Protein AF-A0A7V5ZEK5-F1 (afdb_monomer_lite)

pLDDT: mean 82.68, std 12.86, range [36.03, 95.19]

Sequence (84 aa):
MATPATDKPIGRVVGTERKPNTAFTFNFWCTPEALVGIGTIVVVRGETRTVWGVVTEGFGYNDLETPIYDFIGSDGEAEREMPT

Foldseek 3Di:
DDDDPDPDDQWAWDADPVRGDDPQDTDIDGDPPPPDDFQD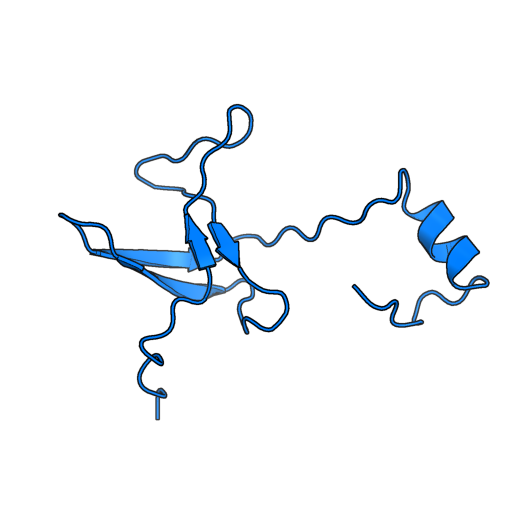WDWDDDPVDIDIDGHHDDDDDDPDPDVVVVCVVVVNDPPDDDDD

Radius of gyration: 16.48 Å; chains: 1; bounding box: 34×39×43 Å

Secondary structure (DSSP, 8-state):
-PPP--SS-SEEE---SSS---SS---EEE-TT----TT-EEEEE-SS-EEEEE--------S-SSHHHHHHHTTT-TT-----

Structure (mmCIF, N/CA/C/O backbone):
data_AF-A0A7V5ZEK5-F1
#
_entry.id   AF-A0A7V5ZEK5-F1
#
loop_
_atom_site.group_PDB
_atom_site.id
_atom_site.type_symbol
_atom_site.label_atom_id
_atom_site.label_alt_id
_atom_site.label_comp_id
_atom_site.label_asym_id
_atom_site.label_entity_id
_atom_site.label_seq_id
_atom_site.pdbx_PDB_ins_code
_atom_site.Cartn_x
_atom_site.Cartn_y
_atom_site.Cartn_z
_atom_site.occupancy
_atom_site.B_iso_or_equiv
_atom_site.auth_seq_id
_atom_site.auth_comp_id
_atom_site.auth_asym_id
_atom_site.auth_atom_id
_atom_site.pdbx_PDB_model_num
ATOM 1 N N . MET A 1 1 ? -3.160 -24.387 7.097 1.00 36.03 1 MET A N 1
ATOM 2 C CA . MET A 1 1 ? -2.950 -23.834 8.452 1.00 36.03 1 MET A CA 1
ATOM 3 C C . MET A 1 1 ? -2.489 -22.400 8.269 1.00 36.03 1 MET A C 1
ATOM 5 O O . MET A 1 1 ? -1.432 -22.214 7.685 1.00 36.03 1 MET A O 1
ATOM 9 N N . ALA A 1 2 ? -3.307 -21.407 8.625 1.00 39.62 2 ALA A N 1
ATOM 10 C CA . ALA A 1 2 ? -2.900 -20.007 8.525 1.00 39.62 2 ALA A CA 1
ATOM 11 C C . ALA A 1 2 ? -1.827 -19.742 9.588 1.00 39.62 2 ALA A C 1
ATOM 13 O O . ALA A 1 2 ? -2.077 -19.945 10.776 1.00 39.62 2 ALA A O 1
ATOM 14 N N . THR A 1 3 ? -0.626 -19.364 9.157 1.00 47.41 3 THR A N 1
ATOM 15 C CA . THR A 1 3 ? 0.453 -18.933 10.049 1.00 47.41 3 THR A CA 1
ATOM 16 C C . THR A 1 3 ? -0.071 -17.781 10.910 1.00 47.41 3 THR A C 1
ATOM 18 O O . THR A 1 3 ? -0.619 -16.830 10.344 1.00 47.41 3 THR A O 1
ATOM 21 N N . PRO A 1 4 ? 0.036 -17.838 12.252 1.00 46.78 4 PRO A N 1
ATOM 22 C CA . PRO A 1 4 ? -0.319 -16.697 13.084 1.00 46.78 4 PRO A CA 1
ATOM 23 C C . PRO A 1 4 ? 0.530 -15.515 12.624 1.00 46.78 4 PRO A C 1
ATOM 25 O O . PRO A 1 4 ? 1.747 -15.650 12.505 1.00 46.78 4 PRO A O 1
ATOM 28 N N . ALA A 1 5 ? -0.117 -14.395 12.290 1.00 57.94 5 ALA A N 1
ATOM 29 C CA . ALA A 1 5 ? 0.576 -13.200 11.836 1.00 57.94 5 ALA A CA 1
ATOM 30 C C . ALA A 1 5 ? 1.658 -12.856 12.863 1.00 57.94 5 ALA A C 1
ATOM 32 O O . ALA A 1 5 ? 1.349 -12.562 14.019 1.00 57.94 5 ALA A O 1
ATOM 33 N N . THR A 1 6 ? 2.919 -12.972 12.450 1.00 58.56 6 THR A N 1
ATOM 34 C CA . THR A 1 6 ? 4.075 -12.551 13.231 1.00 58.56 6 THR A CA 1
ATOM 35 C C . THR A 1 6 ? 3.787 -11.138 13.723 1.00 58.56 6 THR A C 1
ATOM 37 O O . THR A 1 6 ? 3.442 -10.280 12.917 1.00 58.56 6 THR A O 1
ATOM 40 N N . ASP A 1 7 ? 3.901 -10.876 15.025 1.00 68.12 7 ASP A N 1
ATO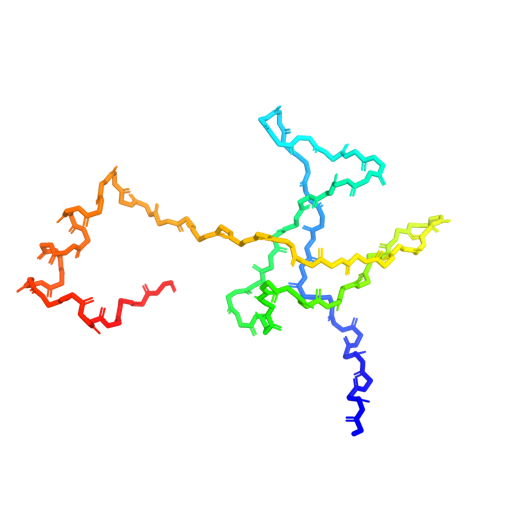M 41 C CA . ASP A 1 7 ? 3.482 -9.598 15.636 1.00 68.12 7 ASP A CA 1
ATOM 42 C C . ASP A 1 7 ? 4.308 -8.383 15.152 1.00 68.12 7 ASP A C 1
ATOM 44 O O . ASP A 1 7 ? 4.093 -7.243 15.560 1.00 68.12 7 ASP A O 1
ATOM 48 N N . LYS A 1 8 ? 5.265 -8.623 14.246 1.00 82.50 8 LYS A N 1
ATOM 49 C CA . LYS A 1 8 ? 6.005 -7.603 13.519 1.00 82.50 8 LYS A CA 1
ATOM 50 C C . LYS A 1 8 ? 5.095 -6.972 12.451 1.00 82.50 8 LYS A C 1
ATOM 52 O O . LYS A 1 8 ? 4.662 -7.674 11.535 1.00 82.50 8 LYS A O 1
ATOM 57 N N . PRO A 1 9 ? 4.842 -5.654 12.505 1.00 88.00 9 PRO A N 1
ATOM 58 C CA . PRO A 1 9 ? 4.071 -4.979 11.471 1.00 88.00 9 PRO A CA 1
ATOM 59 C C . PRO A 1 9 ? 4.798 -5.052 10.124 1.00 88.00 9 PRO A C 1
ATOM 61 O O . PRO A 1 9 ? 6.006 -4.835 10.040 1.00 88.00 9 PRO A O 1
ATOM 64 N N . ILE A 1 10 ? 4.036 -5.319 9.064 1.00 89.44 10 ILE A N 1
ATOM 65 C CA . ILE A 1 10 ? 4.521 -5.337 7.673 1.00 89.44 10 ILE A CA 1
ATOM 66 C C . ILE A 1 10 ? 4.698 -3.931 7.082 1.00 89.44 10 ILE A C 1
ATOM 68 O O . ILE A 1 10 ? 5.255 -3.780 5.998 1.00 89.44 10 ILE A O 1
ATOM 72 N N . GLY A 1 11 ? 4.181 -2.903 7.759 1.00 90.81 11 GLY A N 1
ATOM 73 C CA . GLY A 1 11 ? 4.069 -1.571 7.192 1.00 90.81 11 GLY A CA 1
ATOM 74 C C . GLY A 1 11 ? 3.377 -0.555 8.094 1.00 90.81 11 GLY A C 1
ATOM 75 O O . GLY A 1 11 ? 3.035 -0.841 9.243 1.00 90.81 11 GLY A O 1
ATOM 76 N N . ARG A 1 12 ? 3.158 0.645 7.550 1.00 92.12 12 ARG A N 1
ATOM 77 C CA . ARG A 1 12 ? 2.507 1.769 8.234 1.00 92.12 12 ARG A CA 1
ATOM 78 C C . ARG A 1 12 ? 1.493 2.446 7.324 1.00 92.12 12 ARG A C 1
ATOM 80 O O . ARG A 1 12 ? 1.810 2.785 6.186 1.00 92.12 12 ARG A O 1
ATOM 87 N N . VAL A 1 13 ? 0.307 2.715 7.86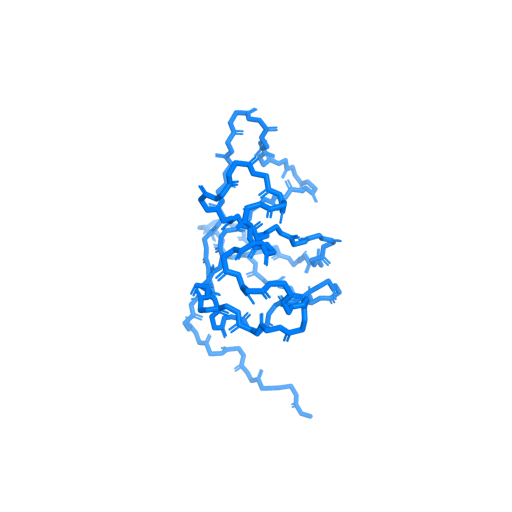5 1.00 93.88 13 VAL A N 1
ATOM 88 C CA . VAL A 1 13 ? -0.732 3.510 7.199 1.00 93.88 13 VAL A CA 1
ATOM 89 C C . VAL A 1 13 ? -0.262 4.954 7.034 1.00 93.88 13 VAL A C 1
ATOM 91 O O . VAL A 1 13 ? 0.169 5.585 7.997 1.00 93.88 13 VAL A O 1
ATOM 94 N N . VAL A 1 14 ? -0.354 5.484 5.817 1.00 92.81 14 VAL A N 1
ATOM 95 C CA . VAL A 1 14 ? 0.073 6.843 5.468 1.00 92.81 14 VAL A CA 1
ATOM 96 C C . VAL A 1 14 ? -0.961 7.458 4.537 1.00 92.81 14 VAL A C 1
ATOM 98 O O . VAL A 1 14 ? -1.347 6.849 3.549 1.00 92.81 14 VAL A O 1
ATOM 101 N N . GLY A 1 15 ? -1.418 8.663 4.864 1.00 90.62 15 GLY A N 1
ATOM 102 C CA . GLY A 1 15 ? -2.225 9.487 3.967 1.00 90.62 15 GLY A CA 1
ATOM 103 C C . GLY A 1 15 ? -1.380 10.644 3.454 1.00 90.62 15 GLY A C 1
ATOM 104 O O . GLY A 1 15 ? -0.584 11.203 4.207 1.00 90.62 15 GLY A O 1
ATOM 105 N N . THR A 1 16 ? -1.546 10.998 2.187 1.00 88.69 16 THR A N 1
ATOM 106 C CA . THR A 1 16 ? -0.917 12.178 1.580 1.00 88.69 16 THR A CA 1
ATOM 107 C C . THR A 1 16 ? -1.991 13.124 1.056 1.00 88.69 16 THR A C 1
ATOM 109 O O . THR A 1 16 ? -3.159 12.750 0.967 1.00 88.69 16 THR A O 1
ATOM 112 N N . GLU A 1 17 ? -1.611 14.340 0.665 1.00 88.62 17 GLU A N 1
ATOM 113 C CA . GLU A 1 17 ? -2.546 15.299 0.058 1.00 88.62 17 GLU A CA 1
ATOM 114 C C . GLU A 1 17 ? -3.194 14.748 -1.221 1.00 88.62 17 GLU A C 1
ATOM 116 O O . GLU A 1 17 ? -4.387 14.928 -1.447 1.00 88.62 17 GLU A O 1
ATOM 121 N N . ARG A 1 18 ? -2.421 14.021 -2.040 1.00 87.88 18 ARG A N 1
ATOM 122 C CA . ARG A 1 18 ? -2.914 13.406 -3.284 1.00 87.88 18 ARG A CA 1
ATOM 123 C C . ARG A 1 18 ? -3.690 12.110 -3.044 1.00 87.88 18 ARG A C 1
ATOM 125 O O . ARG A 1 18 ? -4.539 11.763 -3.859 1.00 87.88 18 ARG A O 1
ATOM 132 N N . LYS A 1 19 ? -3.380 11.377 -1.969 1.00 88.62 19 LYS A N 1
ATOM 133 C CA . LYS A 1 19 ? -4.015 10.102 -1.600 1.00 88.62 19 LYS A CA 1
ATOM 134 C C . LYS A 1 19 ? -4.373 10.109 -0.104 1.00 88.62 19 LYS A C 1
ATOM 136 O O . LYS A 1 19 ? -3.640 9.528 0.705 1.00 88.62 19 LYS A O 1
ATOM 141 N N . PRO A 1 20 ? -5.469 10.784 0.291 1.00 91.44 20 PRO A N 1
ATOM 142 C CA . PRO A 1 20 ? -5.889 10.836 1.685 1.00 91.44 20 PRO A CA 1
ATOM 143 C C . PRO A 1 20 ? -6.455 9.487 2.145 1.00 91.44 20 PRO A C 1
ATOM 145 O O . PRO A 1 20 ? -6.961 8.696 1.349 1.00 91.44 20 PRO A O 1
ATOM 148 N N . ASN A 1 21 ? -6.411 9.246 3.456 1.00 91.75 21 ASN A N 1
ATOM 149 C CA . ASN A 1 21 ? -7.104 8.111 4.060 1.00 91.75 21 ASN A CA 1
ATOM 150 C C . ASN A 1 21 ? -8.559 8.488 4.350 1.00 91.75 21 ASN A C 1
ATOM 152 O O . ASN A 1 21 ? -8.840 9.543 4.917 1.00 91.75 21 ASN A O 1
ATOM 156 N N . THR A 1 22 ? -9.477 7.600 3.997 1.00 90.50 22 THR A N 1
ATOM 157 C CA . THR A 1 22 ? -10.914 7.713 4.246 1.00 90.50 22 THR A CA 1
ATOM 158 C C . THR A 1 22 ? -11.380 6.580 5.162 1.00 90.50 22 THR A C 1
ATOM 160 O O . THR A 1 22 ? -10.598 5.727 5.584 1.00 90.50 22 THR A O 1
ATOM 163 N N . ALA A 1 23 ? -12.674 6.555 5.484 1.00 87.38 23 ALA A N 1
ATOM 164 C CA . ALA A 1 23 ? -13.262 5.462 6.256 1.00 87.38 23 ALA A CA 1
ATOM 165 C C . ALA A 1 23 ? -13.233 4.111 5.514 1.00 87.38 23 ALA A C 1
ATOM 167 O O . ALA A 1 23 ? -13.235 3.071 6.166 1.00 87.38 23 ALA A O 1
ATOM 168 N N . PHE A 1 24 ? -13.200 4.129 4.178 1.00 88.81 24 PHE A N 1
ATOM 169 C CA . PHE A 1 24 ? -13.306 2.930 3.337 1.00 88.81 24 PHE A CA 1
ATOM 170 C C . PHE A 1 24 ? -12.005 2.569 2.622 1.00 88.81 24 PHE A C 1
ATOM 172 O O . PHE A 1 24 ? -11.814 1.421 2.233 1.00 88.81 24 PHE A O 1
ATOM 179 N N . THR A 1 25 ? -11.104 3.534 2.455 1.00 92.12 25 THR A N 1
ATOM 180 C CA . THR A 1 25 ? -9.856 3.349 1.716 1.00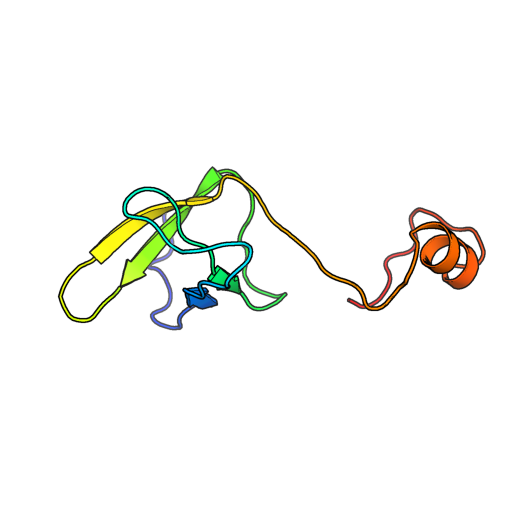 92.12 25 THR A CA 1
ATOM 181 C C . THR A 1 25 ? -8.731 4.024 2.467 1.00 92.12 25 THR A C 1
ATOM 183 O O . THR A 1 25 ? -8.818 5.202 2.799 1.00 92.12 25 THR A O 1
ATOM 186 N N . PHE A 1 26 ? -7.654 3.295 2.708 1.00 92.12 26 PHE A N 1
ATOM 187 C CA . PHE A 1 26 ? -6.436 3.838 3.284 1.00 92.12 26 PHE A CA 1
ATOM 188 C C . PHE A 1 26 ? -5.235 3.285 2.532 1.00 92.12 26 PHE A C 1
ATOM 190 O O . PHE A 1 26 ? -5.280 2.184 1.987 1.00 92.12 26 PHE A O 1
ATOM 197 N N . ASN A 1 27 ? -4.161 4.059 2.520 1.00 92.81 27 ASN A N 1
ATOM 198 C CA . ASN A 1 27 ? -2.907 3.676 1.896 1.00 92.81 27 ASN A CA 1
ATOM 199 C C . ASN A 1 27 ? -1.910 3.304 2.992 1.00 92.81 27 ASN A C 1
ATOM 201 O O . ASN A 1 27 ? -1.949 3.841 4.103 1.00 92.81 27 ASN A O 1
ATOM 205 N N . PHE A 1 28 ? -1.010 2.378 2.697 1.00 93.00 28 PHE A N 1
ATOM 206 C CA . PHE A 1 28 ? 0.081 2.029 3.592 1.00 93.00 28 PHE A CA 1
ATOM 207 C C . PHE A 1 28 ? 1.343 1.765 2.785 1.00 93.00 28 PHE A C 1
ATOM 209 O O . PHE A 1 28 ? 1.279 1.329 1.640 1.00 93.00 28 PHE A O 1
ATOM 216 N N . TRP A 1 29 ? 2.482 2.033 3.406 1.00 90.81 29 TRP A N 1
ATOM 217 C CA . TRP A 1 29 ? 3.771 1.565 2.919 1.00 90.81 29 TRP A CA 1
ATOM 218 C C . TRP A 1 29 ? 4.092 0.238 3.580 1.00 90.81 29 TRP A C 1
ATOM 220 O O . TRP A 1 29 ? 3.883 0.108 4.789 1.00 90.81 29 TRP A O 1
ATOM 230 N N . CYS A 1 30 ? 4.620 -0.712 2.819 1.00 89.25 30 CYS A N 1
ATOM 231 C CA . CYS A 1 30 ? 5.195 -1.948 3.334 1.00 89.25 30 CYS A CA 1
ATOM 232 C C . CYS A 1 30 ? 6.670 -2.055 2.951 1.00 89.25 30 CYS A C 1
ATOM 234 O O . CYS A 1 30 ? 7.141 -1.326 2.078 1.00 89.25 30 CYS A O 1
ATOM 236 N N . THR A 1 31 ? 7.404 -2.932 3.633 1.00 83.75 31 THR A N 1
ATOM 237 C CA . THR A 1 31 ? 8.780 -3.236 3.225 1.00 83.75 31 THR A CA 1
ATOM 238 C C . THR A 1 31 ? 8.775 -4.087 1.948 1.00 83.75 31 THR A C 1
ATOM 240 O O . THR A 1 31 ? 7.784 -4.785 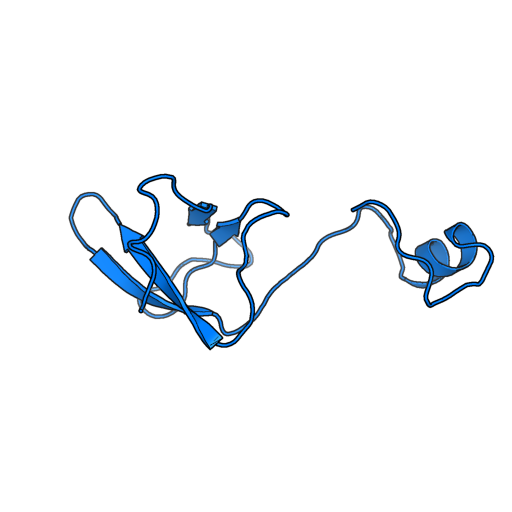1.709 1.00 83.75 31 THR A O 1
ATOM 243 N N . PRO A 1 32 ? 9.842 -4.057 1.129 1.00 79.31 32 PRO A N 1
ATOM 244 C CA . PRO A 1 32 ? 9.923 -4.867 -0.092 1.00 79.31 32 PRO A CA 1
ATOM 245 C C . PRO A 1 32 ? 9.766 -6.375 0.159 1.00 79.31 32 PRO A C 1
ATOM 247 O O . PRO A 1 32 ? 9.243 -7.101 -0.676 1.00 79.31 32 PRO A O 1
ATOM 250 N N . GLU A 1 33 ? 10.157 -6.852 1.342 1.00 81.06 33 GLU A N 1
ATOM 251 C CA . GLU A 1 33 ? 10.067 -8.263 1.732 1.00 81.06 33 GLU A CA 1
ATOM 252 C C . GLU A 1 33 ? 8.668 -8.660 2.231 1.00 81.06 33 GLU A C 1
ATOM 254 O O . GLU A 1 33 ? 8.420 -9.830 2.540 1.00 81.06 33 GLU A O 1
ATOM 259 N N . ALA A 1 34 ? 7.749 -7.701 2.375 1.00 84.69 34 ALA A N 1
ATOM 260 C CA . ALA A 1 34 ? 6.392 -7.988 2.801 1.00 84.69 34 ALA A CA 1
ATOM 261 C C . ALA A 1 34 ? 5.655 -8.747 1.691 1.00 84.69 34 ALA A C 1
ATOM 263 O O . ALA A 1 34 ? 5.414 -8.222 0.608 1.00 84.69 34 ALA A O 1
ATOM 264 N N . LEU A 1 35 ? 5.240 -9.982 1.986 1.00 83.75 35 LEU A N 1
ATOM 265 C CA . LEU A 1 35 ? 4.462 -10.820 1.070 1.00 83.75 35 LEU A CA 1
ATOM 266 C C . LEU A 1 35 ? 3.012 -10.321 0.981 1.00 83.75 35 LEU A C 1
ATOM 268 O O . LEU A 1 35 ? 2.098 -10.902 1.567 1.00 83.75 35 LEU A O 1
ATOM 272 N N . VAL A 1 36 ? 2.816 -9.202 0.287 1.00 87.25 36 VAL A N 1
ATOM 273 C CA . VAL A 1 36 ? 1.533 -8.520 0.136 1.00 87.25 36 VAL A CA 1
ATOM 274 C C . VAL A 1 36 ? 1.287 -8.228 -1.336 1.00 87.25 36 VAL A C 1
ATOM 276 O O . VAL A 1 36 ? 2.012 -7.466 -1.964 1.00 87.25 36 VAL A O 1
ATOM 279 N N . GLY A 1 37 ? 0.216 -8.807 -1.869 1.00 87.88 37 GLY A N 1
ATOM 280 C CA . GLY A 1 37 ? -0.290 -8.522 -3.211 1.00 87.88 37 GLY A CA 1
ATOM 281 C C . GLY A 1 37 ? -1.788 -8.234 -3.210 1.00 87.88 37 GLY A C 1
ATOM 282 O O . GLY A 1 37 ? -2.449 -8.288 -2.167 1.00 87.88 37 GLY A O 1
ATOM 283 N N . ILE A 1 38 ? -2.344 -7.967 -4.390 1.00 92.31 38 ILE A N 1
ATOM 284 C CA . ILE A 1 38 ? -3.790 -7.793 -4.580 1.00 92.31 38 ILE A CA 1
ATOM 285 C C . ILE A 1 38 ? -4.535 -9.032 -4.051 1.00 92.31 38 ILE A C 1
ATOM 287 O O . ILE A 1 38 ? -4.123 -10.165 -4.283 1.00 92.31 38 ILE A O 1
ATOM 291 N N . GLY A 1 39 ? -5.620 -8.813 -3.306 1.00 92.56 39 GLY A N 1
ATOM 292 C CA . GLY A 1 39 ? -6.415 -9.867 -2.667 1.00 92.56 39 GLY A CA 1
ATOM 293 C C . GLY A 1 39 ? -5.916 -10.298 -1.284 1.00 92.56 39 GLY A C 1
ATOM 294 O O . GLY A 1 39 ? -6.615 -11.037 -0.590 1.00 92.56 39 GLY A O 1
ATOM 295 N N . THR A 1 40 ? -4.754 -9.812 -0.838 1.00 92.75 40 THR A N 1
ATOM 296 C CA . THR A 1 40 ? -4.251 -10.097 0.514 1.00 92.75 40 THR A CA 1
ATOM 297 C C . THR A 1 40 ? -5.161 -9.456 1.557 1.00 92.75 40 THR A C 1
ATOM 299 O O . THR A 1 40 ? -5.481 -8.268 1.469 1.00 92.75 40 THR A O 1
ATOM 302 N N . ILE A 1 41 ? -5.559 -10.236 2.565 1.00 93.00 41 ILE A N 1
ATOM 303 C CA . ILE A 1 41 ? -6.285 -9.727 3.729 1.00 93.00 41 ILE A CA 1
ATOM 304 C C . ILE A 1 41 ? -5.272 -9.150 4.717 1.00 93.00 41 ILE A C 1
ATOM 306 O O . ILE A 1 41 ? -4.353 -9.843 5.151 1.00 93.00 41 ILE A O 1
ATOM 310 N N . VAL A 1 42 ? -5.469 -7.891 5.099 1.00 92.31 42 VAL A N 1
ATOM 311 C CA . VAL A 1 42 ? -4.616 -7.181 6.056 1.00 92.31 42 VAL A CA 1
ATOM 312 C C . VAL A 1 42 ? -5.414 -6.728 7.269 1.00 92.31 42 VAL A C 1
ATOM 314 O O . VAL A 1 42 ? -6.612 -6.451 7.188 1.00 92.31 42 VAL A O 1
ATOM 317 N N . VAL A 1 43 ? -4.720 -6.621 8.401 1.00 92.44 43 VAL A N 1
ATOM 318 C CA . VAL A 1 43 ? -5.251 -6.047 9.636 1.00 92.44 43 VAL A CA 1
ATOM 319 C C . VAL A 1 43 ? -4.520 -4.748 9.950 1.00 92.44 43 VAL A C 1
ATOM 321 O O . VAL A 1 43 ? -3.294 -4.708 10.034 1.00 92.44 43 VAL A O 1
ATOM 324 N N . VAL A 1 44 ? -5.282 -3.676 10.143 1.00 91.94 44 VAL A N 1
ATOM 325 C CA . VAL A 1 44 ? -4.779 -2.381 10.598 1.00 91.94 44 VAL A CA 1
ATOM 326 C C . VAL A 1 44 ? -5.181 -2.193 12.047 1.00 91.94 44 VAL A C 1
ATOM 328 O O . VAL A 1 44 ? -6.368 -2.147 12.374 1.00 91.94 44 VAL A O 1
ATOM 331 N N . ARG A 1 45 ? -4.180 -2.065 12.915 1.00 91.25 45 ARG A N 1
ATOM 332 C CA . ARG A 1 45 ? -4.357 -1.801 14.342 1.00 91.25 45 ARG A CA 1
ATOM 333 C C . ARG A 1 45 ? -4.095 -0.319 14.607 1.00 91.25 45 ARG A C 1
ATOM 335 O O . ARG A 1 45 ? -2.998 0.167 14.354 1.00 91.25 45 ARG A O 1
ATOM 342 N N . GLY A 1 46 ? -5.109 0.394 15.083 1.00 86.94 46 GLY A N 1
ATOM 343 C CA . GLY A 1 46 ? -4.985 1.728 15.669 1.00 86.94 46 GLY A CA 1
ATOM 344 C C . GLY A 1 46 ? -5.261 1.683 17.170 1.00 86.94 46 GLY A C 1
ATOM 345 O O . GLY A 1 46 ? -5.687 0.657 17.693 1.00 86.94 46 GLY A O 1
ATOM 346 N N . GLU A 1 47 ? -5.067 2.808 17.857 1.00 86.81 47 GLU A N 1
ATOM 347 C CA . GLU A 1 47 ? -5.249 2.894 19.317 1.00 86.81 47 GLU A CA 1
ATOM 348 C C . GLU A 1 47 ? -6.665 2.513 19.770 1.00 86.81 47 GLU A C 1
ATOM 350 O O . GLU A 1 47 ? -6.841 1.854 20.789 1.00 86.81 47 GLU A O 1
ATOM 355 N N . THR A 1 48 ? -7.680 2.905 18.996 1.00 90.62 48 THR A N 1
ATOM 356 C CA . THR A 1 48 ? -9.097 2.738 19.358 1.00 90.62 48 THR A CA 1
ATOM 357 C C . THR A 1 48 ? -9.856 1.774 18.453 1.00 90.62 48 THR A C 1
ATOM 359 O O . THR A 1 48 ? -11.013 1.459 18.726 1.00 90.62 48 THR A O 1
ATOM 362 N N . ARG A 1 49 ? -9.246 1.312 17.353 1.00 86.81 49 ARG A N 1
ATOM 363 C CA . ARG A 1 49 ? -9.927 0.488 16.345 1.00 86.81 49 ARG A CA 1
ATOM 364 C C . ARG A 1 49 ? -8.994 -0.501 15.666 1.00 86.81 49 ARG A C 1
ATOM 366 O O . ARG A 1 49 ? -7.864 -0.167 15.323 1.00 86.81 49 ARG A O 1
ATOM 373 N N . THR A 1 50 ? -9.525 -1.689 15.399 1.00 91.62 50 THR A N 1
ATOM 374 C CA . THR A 1 50 ? -8.909 -2.683 14.516 1.00 91.62 50 THR A CA 1
ATOM 375 C C . THR A 1 50 ? -9.796 -2.850 13.294 1.00 91.62 50 THR A C 1
ATOM 377 O O . THR A 1 50 ? -10.994 -3.085 13.433 1.00 91.62 50 THR A O 1
ATOM 380 N N . VAL A 1 51 ? -9.218 -2.705 12.106 1.00 91.88 51 VAL A N 1
ATOM 381 C CA . VAL A 1 51 ? -9.941 -2.784 10.832 1.00 91.88 51 VAL A CA 1
ATOM 382 C C . VAL A 1 51 ? -9.305 -3.859 9.967 1.00 91.88 51 VAL A C 1
ATOM 384 O O . VAL A 1 51 ? -8.082 -3.966 9.901 1.00 91.88 51 VAL A O 1
ATOM 387 N N . TRP A 1 52 ? -10.144 -4.642 9.299 1.00 92.94 52 TRP A N 1
ATOM 388 C CA . TRP A 1 52 ? -9.722 -5.613 8.299 1.00 92.94 52 TRP A CA 1
ATOM 389 C C . TRP A 1 52 ? -9.995 -5.051 6.912 1.00 92.94 52 TRP A C 1
ATOM 391 O O . TRP A 1 52 ? -11.051 -4.465 6.675 1.00 92.94 52 TRP A O 1
ATOM 401 N N . GLY A 1 53 ? -9.035 -5.213 6.012 1.00 92.62 53 GLY A N 1
ATOM 402 C CA . GLY A 1 53 ? -9.129 -4.738 4.640 1.00 92.62 53 GLY A CA 1
ATOM 403 C C . GLY A 1 53 ? -8.591 -5.765 3.659 1.00 92.62 53 GLY A C 1
ATOM 404 O O . GLY A 1 53 ? -7.874 -6.692 4.038 1.00 92.62 53 GLY A O 1
ATOM 405 N N . VAL A 1 54 ? -8.935 -5.574 2.391 1.00 95.19 54 VAL A N 1
ATOM 406 C CA . VAL A 1 54 ? -8.351 -6.308 1.271 1.00 95.19 54 VAL A CA 1
ATOM 407 C C . VAL A 1 54 ? -7.495 -5.349 0.460 1.00 95.19 54 VAL A C 1
ATOM 409 O O . VAL A 1 54 ? -7.897 -4.215 0.201 1.00 95.19 54 VAL A O 1
ATOM 412 N N . VAL A 1 55 ? -6.304 -5.792 0.075 1.00 94.38 55 VAL A N 1
ATOM 413 C CA . VAL A 1 55 ? -5.435 -5.021 -0.815 1.00 94.38 55 VAL A CA 1
ATOM 414 C C . VAL A 1 55 ? -6.033 -5.039 -2.216 1.00 94.38 55 VAL A C 1
ATOM 416 O O . VAL A 1 55 ? -6.206 -6.103 -2.807 1.00 94.38 55 VAL A O 1
ATOM 419 N N . THR A 1 56 ? -6.362 -3.865 -2.746 1.00 93.81 56 THR A N 1
ATOM 420 C CA . THR A 1 56 ? -6.960 -3.712 -4.082 1.00 93.81 56 THR A CA 1
ATOM 421 C C . THR A 1 56 ? -5.944 -3.318 -5.148 1.00 93.81 56 THR A C 1
ATOM 423 O O . THR A 1 56 ? -6.152 -3.617 -6.317 1.00 93.81 56 THR A O 1
ATOM 426 N N . GLU A 1 57 ? -4.858 -2.651 -4.760 1.00 89.75 57 GLU A N 1
ATOM 427 C CA . GLU A 1 57 ? -3.850 -2.106 -5.670 1.00 89.75 57 GLU A CA 1
ATOM 428 C C . GLU A 1 57 ? -2.492 -2.015 -4.959 1.00 89.75 57 GLU A C 1
ATOM 430 O O . GLU A 1 57 ? -2.442 -1.820 -3.742 1.00 89.75 57 GLU A O 1
ATOM 435 N N . GLY A 1 58 ? -1.400 -2.160 -5.715 1.00 85.44 58 GLY A N 1
ATOM 436 C CA . GLY A 1 58 ? -0.026 -2.016 -5.235 1.00 85.44 58 GLY A CA 1
ATOM 437 C C . GLY A 1 58 ? 0.754 -1.055 -6.127 1.00 85.44 58 GLY A C 1
ATOM 438 O O . GLY A 1 58 ? 0.673 -1.144 -7.349 1.00 85.44 58 GLY A O 1
ATOM 439 N N . PHE A 1 59 ? 1.503 -0.137 -5.513 1.00 82.81 59 PHE A N 1
ATOM 440 C CA . PHE A 1 59 ? 2.357 0.819 -6.217 1.00 82.81 59 PHE A CA 1
ATOM 441 C C . PHE A 1 59 ? 3.819 0.554 -5.860 1.00 82.81 59 PHE A C 1
ATOM 443 O O . PHE A 1 59 ? 4.185 0.657 -4.690 1.00 82.81 59 PHE A O 1
ATOM 450 N N . GLY A 1 60 ? 4.640 0.253 -6.865 1.00 78.44 60 GLY A N 1
ATOM 451 C CA . GLY A 1 60 ? 6.096 0.325 -6.778 1.00 78.44 60 GLY A CA 1
ATOM 452 C C . GLY A 1 60 ? 6.558 1.641 -7.392 1.00 78.44 60 GLY A C 1
ATOM 453 O O . GLY A 1 60 ? 6.115 1.988 -8.486 1.00 78.44 60 GLY A O 1
ATOM 454 N N . TYR A 1 61 ? 7.393 2.390 -6.681 1.00 74.19 61 TYR A N 1
ATOM 455 C CA . TYR A 1 61 ? 7.990 3.618 -7.202 1.00 74.19 61 TYR A CA 1
ATOM 456 C C . TYR A 1 61 ? 9.474 3.357 -7.429 1.00 74.19 61 TYR A C 1
ATOM 458 O O . TYR A 1 61 ? 10.140 2.844 -6.534 1.00 74.19 61 TYR A O 1
ATOM 466 N N . ASN A 1 62 ? 9.964 3.709 -8.612 1.00 70.94 62 ASN A N 1
ATOM 467 C CA . ASN A 1 62 ? 11.382 3.774 -8.936 1.00 70.94 62 ASN A CA 1
ATOM 468 C C . ASN A 1 62 ? 11.784 5.241 -9.164 1.00 70.94 62 ASN A C 1
ATOM 470 O O . ASN A 1 62 ? 10.937 6.093 -9.436 1.00 70.94 62 ASN A O 1
ATOM 474 N N . ASP A 1 63 ? 13.079 5.535 -9.060 1.00 71.75 63 ASP A N 1
ATOM 475 C CA . ASP A 1 63 ? 13.616 6.894 -9.253 1.00 71.75 63 ASP A CA 1
ATOM 476 C C . ASP A 1 63 ? 13.784 7.273 -10.738 1.00 71.75 63 ASP A C 1
ATOM 478 O O . ASP A 1 63 ? 14.349 8.316 -11.072 1.00 71.75 63 ASP A O 1
ATOM 482 N N . LEU A 1 64 ? 13.310 6.428 -11.655 1.00 75.44 64 LEU A N 1
ATOM 483 C CA . LEU A 1 64 ? 13.449 6.645 -13.087 1.00 75.44 64 LEU A CA 1
ATOM 484 C C . LEU A 1 64 ? 12.318 7.523 -13.619 1.00 75.44 64 LEU A C 1
ATOM 486 O O . LEU A 1 64 ? 11.139 7.300 -13.359 1.00 75.44 64 LEU A O 1
ATOM 490 N N . GLU A 1 65 ? 12.689 8.511 -14.431 1.00 77.69 65 GLU A N 1
ATOM 491 C CA . GLU A 1 65 ? 11.743 9.465 -15.019 1.00 77.69 65 GLU A CA 1
ATOM 492 C C . GLU A 1 65 ? 10.777 8.796 -16.011 1.00 77.69 65 GLU A C 1
ATOM 494 O O . GLU A 1 65 ? 9.623 9.206 -16.140 1.00 77.69 65 GLU A O 1
ATOM 499 N N . THR A 1 66 ? 11.237 7.759 -16.721 1.00 80.69 66 THR A N 1
ATOM 500 C CA . THR A 1 66 ? 10.435 7.032 -17.709 1.00 80.69 66 THR A CA 1
ATOM 501 C C . THR A 1 66 ? 10.806 5.545 -17.758 1.00 80.69 66 THR A C 1
ATOM 503 O O . THR A 1 66 ? 11.968 5.201 -17.525 1.00 80.69 66 THR A O 1
ATOM 506 N N . PRO A 1 67 ? 9.873 4.653 -18.153 1.00 79.12 67 PRO A N 1
ATOM 507 C CA . PRO A 1 67 ? 10.170 3.226 -18.315 1.00 79.12 67 PRO A CA 1
ATOM 508 C C . PRO A 1 67 ? 11.251 2.921 -19.365 1.00 79.12 67 PRO A C 1
ATOM 510 O O . PRO A 1 67 ? 11.921 1.899 -19.279 1.00 79.12 67 PRO A O 1
ATOM 513 N N . ILE A 1 68 ? 11.452 3.792 -20.365 1.00 83.69 68 ILE A N 1
ATOM 514 C CA . ILE A 1 68 ? 12.467 3.557 -21.405 1.00 83.69 68 ILE A CA 1
ATOM 515 C C . ILE A 1 68 ? 13.893 3.669 -20.849 1.00 83.69 68 ILE A C 1
ATOM 517 O O . ILE A 1 68 ? 14.786 2.976 -21.327 1.00 83.69 68 ILE A O 1
ATOM 521 N N . TYR A 1 69 ? 14.112 4.488 -19.816 1.00 84.69 69 TYR A N 1
ATOM 522 C CA . TYR A 1 69 ? 15.415 4.579 -19.154 1.00 84.69 69 TYR A CA 1
ATOM 523 C C . TYR A 1 69 ? 15.749 3.318 -18.355 1.00 84.69 69 TYR A C 1
ATOM 525 O O . TYR A 1 69 ? 16.910 2.920 -18.332 1.00 84.69 69 TYR A O 1
ATOM 533 N N . ASP A 1 70 ? 14.740 2.657 -17.786 1.00 82.50 70 ASP A N 1
ATOM 534 C CA . ASP A 1 70 ? 14.882 1.361 -17.108 1.00 82.50 70 ASP A CA 1
ATOM 535 C C . ASP A 1 70 ? 15.319 0.267 -18.090 1.00 82.50 70 ASP A C 1
ATOM 537 O O . ASP A 1 70 ? 16.297 -0.451 -17.879 1.00 82.50 70 ASP A O 1
ATOM 541 N N . PHE A 1 71 ? 14.649 0.221 -19.243 1.00 82.81 71 PHE A N 1
ATOM 542 C CA . PHE A 1 71 ? 14.942 -0.736 -20.305 1.00 82.81 71 PHE A CA 1
ATOM 543 C C . PHE A 1 71 ? 16.338 -0.541 -20.915 1.00 82.81 71 PHE A C 1
ATOM 545 O O . PHE A 1 71 ? 17.064 -1.511 -21.124 1.00 82.81 71 PHE A O 1
ATOM 552 N N . ILE A 1 72 ? 16.740 0.710 -21.174 1.00 86.44 72 ILE A N 1
ATOM 553 C CA . ILE A 1 72 ? 18.093 1.023 -21.662 1.00 86.44 72 ILE A CA 1
ATOM 554 C C . ILE A 1 72 ? 19.142 0.679 -20.597 1.00 86.44 72 ILE A C 1
ATOM 556 O O . ILE A 1 72 ? 20.174 0.106 -20.935 1.00 86.44 72 ILE A O 1
ATOM 560 N N . GLY A 1 73 ? 18.880 0.993 -19.322 1.00 82.44 73 GLY A N 1
ATOM 561 C CA . GLY A 1 73 ? 19.757 0.633 -18.202 1.00 82.44 73 GLY A CA 1
ATOM 562 C C . GLY A 1 73 ? 19.903 -0.878 -18.000 1.00 82.44 73 GLY A C 1
ATOM 563 O O . GLY A 1 73 ? 20.920 -1.331 -17.482 1.00 82.44 73 GLY A O 1
ATOM 564 N N . SER A 1 74 ? 18.926 -1.653 -18.469 1.00 83.25 74 SER A N 1
ATOM 565 C CA . SER A 1 74 ? 18.948 -3.117 -18.498 1.00 83.25 74 SER A CA 1
ATOM 566 C C . SER A 1 74 ? 19.589 -3.698 -19.768 1.00 83.25 74 SER A C 1
ATOM 568 O O . SER A 1 74 ? 19.420 -4.881 -20.042 1.00 83.25 74 SER A O 1
ATOM 570 N N . ASP A 1 75 ? 20.323 -2.895 -20.550 1.00 84.56 75 ASP A N 1
ATOM 571 C CA . ASP A 1 75 ? 20.943 -3.275 -21.834 1.00 84.56 75 ASP A CA 1
ATOM 572 C C . ASP A 1 75 ? 19.937 -3.773 -22.895 1.00 84.56 75 ASP A C 1
ATOM 574 O O . ASP A 1 75 ? 20.291 -4.490 -23.830 1.00 84.56 75 ASP A O 1
ATOM 578 N N . GLY A 1 76 ? 18.666 -3.373 -22.780 1.00 83.88 76 GLY A N 1
ATOM 579 C CA . GLY A 1 76 ? 17.596 -3.819 -23.671 1.00 83.88 76 GLY A CA 1
ATOM 580 C C . GLY A 1 76 ? 17.016 -5.199 -23.336 1.00 83.88 76 GLY A C 1
ATOM 581 O O . GLY A 1 76 ? 16.292 -5.769 -24.154 1.00 83.88 76 GLY A O 1
ATOM 582 N N . GLU A 1 77 ? 17.301 -5.737 -22.150 1.00 84.56 77 GLU A N 1
ATOM 583 C CA . GLU A 1 77 ? 16.730 -6.991 -21.653 1.00 84.56 77 GLU A CA 1
ATOM 584 C C . GLU A 1 77 ? 15.507 -6.706 -20.764 1.00 84.56 77 GLU A C 1
ATOM 586 O O . GLU A 1 77 ? 15.644 -6.284 -19.618 1.00 84.56 77 GLU A O 1
ATOM 591 N N . ALA A 1 78 ? 14.293 -6.936 -21.279 1.00 81.31 78 ALA A N 1
ATOM 592 C CA . ALA A 1 78 ? 13.049 -6.623 -20.558 1.00 81.31 78 ALA A CA 1
ATOM 593 C C . ALA A 1 78 ? 12.788 -7.539 -19.348 1.00 81.31 78 ALA A C 1
ATOM 595 O O . ALA A 1 78 ? 12.122 -7.141 -18.398 1.00 81.31 78 ALA A O 1
ATOM 596 N N . GLU A 1 79 ? 13.291 -8.771 -19.394 1.00 84.38 79 GLU A N 1
ATOM 597 C CA . GLU A 1 79 ? 13.176 -9.766 -18.322 1.00 84.38 79 GLU A CA 1
ATOM 598 C C . GLU A 1 79 ? 14.254 -9.646 -17.234 1.00 84.38 79 GLU A C 1
ATOM 600 O O . GLU A 1 79 ? 14.240 -10.418 -16.272 1.00 84.38 79 GLU A O 1
ATOM 605 N N . ARG A 1 80 ? 15.199 -8.710 -17.363 1.00 77.94 80 ARG A N 1
ATOM 606 C CA . ARG A 1 80 ? 16.281 -8.556 -16.394 1.00 7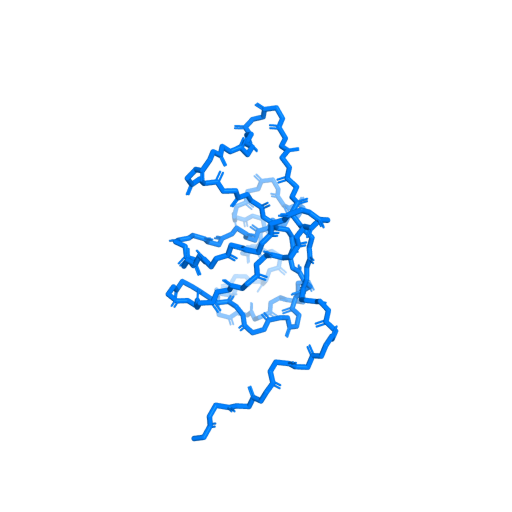7.94 80 ARG A CA 1
ATOM 607 C C . ARG A 1 80 ? 15.734 -8.001 -15.083 1.00 77.94 80 ARG A C 1
ATOM 609 O O . ARG A 1 80 ? 15.221 -6.890 -15.021 1.00 77.94 80 ARG A O 1
ATOM 616 N N . GLU A 1 81 ? 15.866 -8.786 -14.020 1.00 66.94 81 GLU A N 1
ATOM 617 C CA . GLU A 1 81 ? 15.455 -8.370 -12.684 1.00 66.94 81 GLU A CA 1
ATOM 618 C C . GLU A 1 81 ? 16.433 -7.303 -12.169 1.00 66.94 81 GLU A C 1
ATOM 620 O O . GLU A 1 81 ? 17.601 -7.586 -11.885 1.00 66.94 81 GLU A O 1
ATOM 625 N N . MET A 1 82 ? 15.977 -6.050 -12.110 1.00 60.31 82 MET A N 1
ATOM 626 C CA . MET A 1 82 ? 16.747 -4.968 -11.501 1.00 60.31 82 MET A CA 1
ATOM 627 C C . MET A 1 82 ? 16.633 -5.051 -9.971 1.00 60.31 82 MET A C 1
ATOM 629 O O . MET A 1 82 ? 15.551 -5.344 -9.459 1.00 60.31 82 MET A O 1
ATOM 633 N N . PRO A 1 83 ? 17.716 -4.785 -9.217 1.00 56.75 83 PRO A N 1
ATOM 634 C CA . PRO A 1 83 ? 17.618 -4.675 -7.770 1.00 56.75 83 PRO A CA 1
ATOM 635 C C . PRO A 1 83 ? 16.757 -3.453 -7.427 1.00 56.75 83 PRO A C 1
ATOM 637 O O . PRO A 1 83 ? 17.172 -2.320 -7.666 1.00 56.75 83 PRO A O 1
ATOM 640 N N . THR A 1 84 ? 15.549 -3.707 -6.921 1.00 54.41 84 THR A N 1
ATOM 641 C CA . THR A 1 84 ? 14.622 -2.698 -6.378 1.00 54.41 84 THR A CA 1
ATOM 642 C C . THR A 1 84 ? 15.075 -2.172 -5.029 1.00 54.41 84 THR A C 1
ATOM 644 O O . THR A 1 84 ? 15.519 -3.015 -4.211 1.00 54.41 84 THR A O 1
#